Protein AF-A0A8T3M6Y6-F1 (afdb_monomer_lite)

Radius of gyration: 13.02 Å; chains: 1; bounding box: 27×27×30 Å

Structure (mmCIF, N/CA/C/O backbone):
data_AF-A0A8T3M6Y6-F1
#
_entry.id   AF-A0A8T3M6Y6-F1
#
loop_
_atom_site.group_PDB
_atom_site.id
_atom_site.type_symbol
_atom_site.label_atom_id
_atom_site.label_alt_id
_atom_site.label_comp_id
_atom_site.label_asym_id
_atom_site.label_entity_id
_atom_site.label_seq_id
_atom_site.pdbx_PDB_ins_code
_atom_site.Cartn_x
_atom_site.Cartn_y
_atom_site.Cartn_z
_atom_site.occupancy
_atom_site.B_iso_or_equiv
_atom_site.auth_seq_id
_atom_site.auth_comp_id
_atom_site.auth_asym_id
_atom_site.auth_atom_id
_atom_site.pdbx_PDB_model_num
ATOM 1 N N . MET A 1 1 ? -9.488 9.527 -15.953 1.00 49.16 1 MET A N 1
ATOM 2 C CA . MET A 1 1 ? -8.375 9.295 -15.005 1.00 49.16 1 MET A CA 1
ATOM 3 C C . MET A 1 1 ? -8.956 9.371 -13.602 1.00 49.16 1 MET A C 1
ATOM 5 O O . MET A 1 1 ? -9.278 10.463 -13.164 1.00 49.16 1 MET A O 1
ATOM 9 N N . GLY A 1 2 ? -9.232 8.229 -12.969 1.00 70.81 2 GLY A N 1
ATOM 10 C CA . GLY A 1 2 ? -9.822 8.196 -11.624 1.00 70.81 2 GLY A CA 1
ATOM 11 C C . GLY A 1 2 ? -8.742 8.185 -10.546 1.00 70.81 2 GLY A C 1
ATOM 12 O O . GLY A 1 2 ? -7.709 7.543 -10.739 1.00 70.81 2 GLY A O 1
ATOM 13 N N . THR A 1 3 ? -8.973 8.879 -9.437 1.00 87.12 3 THR A N 1
ATOM 14 C CA . THR A 1 3 ? -8.173 8.773 -8.210 1.00 87.12 3 THR A CA 1
ATOM 15 C C . THR A 1 3 ? -8.690 7.623 -7.345 1.00 87.12 3 THR A C 1
ATOM 17 O O . THR A 1 3 ? -9.867 7.268 -7.405 1.00 87.12 3 THR A O 1
ATOM 20 N N . LEU A 1 4 ? -7.803 7.008 -6.563 1.00 94.81 4 LEU A N 1
ATOM 21 C CA . LEU A 1 4 ? -8.181 6.032 -5.542 1.00 94.81 4 LEU A CA 1
ATOM 22 C C . LEU A 1 4 ? -8.610 6.789 -4.280 1.00 94.81 4 LEU A C 1
ATOM 24 O O . LEU A 1 4 ? -7.891 7.687 -3.846 1.00 94.81 4 LEU A O 1
ATOM 28 N N . ARG A 1 5 ? -9.756 6.432 -3.696 1.00 96.69 5 ARG A N 1
ATOM 29 C CA . ARG A 1 5 ? -10.215 6.943 -2.395 1.00 96.69 5 ARG A CA 1
ATOM 30 C C . ARG A 1 5 ? -9.869 5.927 -1.312 1.00 96.69 5 ARG A C 1
ATOM 32 O O . ARG A 1 5 ? -10.094 4.737 -1.512 1.00 96.69 5 ARG A O 1
ATOM 39 N N . ILE A 1 6 ? -9.324 6.403 -0.197 1.00 96.62 6 ILE A N 1
ATOM 40 C CA . ILE A 1 6 ? -8.931 5.579 0.950 1.00 96.62 6 ILE A CA 1
ATOM 41 C C . ILE A 1 6 ? -9.552 6.191 2.198 1.00 96.62 6 ILE A C 1
ATOM 43 O O . ILE A 1 6 ? -9.430 7.396 2.421 1.00 96.62 6 ILE A O 1
ATOM 47 N N . GLU A 1 7 ? -10.205 5.359 2.999 1.00 97.06 7 GLU A N 1
ATOM 48 C CA . GLU A 1 7 ? -10.864 5.763 4.239 1.00 97.06 7 GLU A CA 1
ATOM 49 C C . GLU A 1 7 ? -10.364 4.898 5.386 1.00 97.06 7 GLU A C 1
ATOM 51 O O . GLU A 1 7 ? -10.320 3.673 5.272 1.00 97.06 7 GLU A O 1
ATOM 56 N N . VAL A 1 8 ? -9.959 5.541 6.478 1.00 95.62 8 VAL A N 1
ATOM 57 C CA . VAL A 1 8 ? -9.465 4.875 7.685 1.00 95.62 8 VAL A CA 1
ATOM 58 C C . VAL A 1 8 ? -10.057 5.587 8.893 1.00 95.62 8 VAL A C 1
ATOM 60 O O . VAL A 1 8 ? -9.535 6.606 9.335 1.00 95.62 8 VAL A O 1
ATOM 63 N N . GLY A 1 9 ? -11.165 5.065 9.420 1.00 94.00 9 GLY A N 1
ATOM 64 C CA . GLY A 1 9 ? -11.919 5.762 10.463 1.00 94.00 9 GLY A CA 1
ATOM 65 C C . GLY A 1 9 ? -12.442 7.107 9.951 1.00 94.00 9 GLY A C 1
ATOM 66 O O . GLY A 1 9 ? -13.180 7.148 8.973 1.00 94.00 9 GLY A O 1
ATOM 67 N N . ASP A 1 10 ? -12.043 8.192 10.606 1.00 96.69 10 ASP A N 1
ATOM 68 C CA . ASP A 1 10 ? -12.341 9.586 10.254 1.00 96.69 10 ASP A CA 1
ATOM 69 C C . ASP A 1 10 ? -11.318 10.216 9.286 1.00 96.69 10 ASP A C 1
ATOM 71 O O . ASP A 1 10 ? -11.469 11.366 8.868 1.00 96.69 10 ASP A O 1
ATOM 75 N N . LEU A 1 11 ? -10.276 9.472 8.904 1.00 96.06 11 LEU A N 1
ATOM 76 C CA . LEU A 1 11 ? -9.246 9.931 7.979 1.00 96.06 11 LEU A CA 1
ATOM 77 C C . LEU A 1 11 ? -9.621 9.596 6.533 1.00 96.06 11 LEU A C 1
ATOM 79 O O . LEU A 1 11 ? -9.894 8.442 6.192 1.00 96.06 11 LEU A O 1
ATOM 83 N N . HIS A 1 12 ? -9.551 10.599 5.658 1.00 96.50 12 HIS A N 1
ATOM 84 C CA . HIS A 1 12 ? -9.846 10.461 4.234 1.00 96.50 12 HIS A CA 1
ATOM 85 C C . HIS A 1 12 ? -8.643 10.878 3.390 1.00 96.50 12 HIS A C 1
ATOM 87 O O . HIS A 1 12 ? -8.155 12.004 3.489 1.00 96.50 12 HIS A O 1
ATOM 93 N N . PHE A 1 13 ? -8.202 9.983 2.508 1.00 95.50 13 PHE A N 1
ATOM 94 C CA . PHE A 1 13 ? -7.093 10.221 1.593 1.00 95.50 13 PHE A CA 1
ATOM 95 C C . PHE A 1 13 ? -7.511 9.984 0.144 1.00 95.50 13 PHE A C 1
ATOM 97 O O . PHE A 1 13 ? -8.453 9.246 -0.163 1.00 95.50 13 PHE A O 1
ATOM 104 N N . SER A 1 14 ? -6.750 10.588 -0.764 1.00 96.25 14 SER A N 1
ATOM 105 C CA . SER A 1 14 ? -6.789 10.249 -2.180 1.00 96.25 14 SER A CA 1
ATOM 106 C C . SER A 1 14 ? -5.393 9.878 -2.658 1.00 96.25 14 SER A C 1
ATOM 108 O O . SER A 1 14 ? -4.402 10.444 -2.198 1.00 96.25 14 SER A O 1
ATOM 110 N N . ALA A 1 15 ? -5.317 8.924 -3.577 1.00 95.75 15 ALA A N 1
ATOM 111 C CA . ALA A 1 15 ? -4.067 8.490 -4.176 1.00 95.75 15 ALA A CA 1
ATOM 112 C C . ALA A 1 15 ? -4.160 8.503 -5.703 1.00 95.75 15 ALA A C 1
ATOM 114 O O . ALA A 1 15 ? -5.219 8.283 -6.304 1.00 95.75 15 ALA A O 1
ATOM 115 N N . ARG A 1 16 ? -3.017 8.766 -6.337 1.00 95.19 16 ARG A N 1
ATOM 116 C CA . ARG A 1 16 ? -2.844 8.639 -7.784 1.00 95.19 16 ARG A CA 1
ATOM 117 C C . ARG A 1 16 ? -2.331 7.244 -8.121 1.00 95.19 16 ARG A C 1
ATOM 119 O O . ARG A 1 16 ? -1.553 6.669 -7.366 1.00 95.19 16 ARG A O 1
ATOM 126 N N . TRP A 1 17 ? -2.739 6.731 -9.274 1.00 95.50 17 TRP A N 1
ATOM 127 C CA . TRP A 1 17 ? -2.172 5.502 -9.820 1.00 95.50 17 TRP A CA 1
ATOM 128 C C . TRP A 1 17 ? -0.758 5.761 -10.345 1.00 95.50 17 TRP A C 1
ATOM 130 O O . TRP A 1 17 ? -0.532 6.781 -10.997 1.00 95.50 17 TRP A O 1
ATOM 140 N N . GLU A 1 18 ? 0.167 4.844 -10.070 1.00 95.38 18 GLU A N 1
ATOM 141 C CA . GLU A 1 18 ? 1.561 4.925 -10.515 1.00 95.38 18 GLU A CA 1
ATOM 142 C C . GLU A 1 18 ? 1.705 4.352 -11.937 1.00 95.38 18 GLU A C 1
ATOM 144 O O . GLU A 1 18 ? 1.631 3.132 -12.100 1.00 95.38 18 GLU A O 1
ATOM 149 N N . PRO A 1 19 ? 1.882 5.183 -12.983 1.00 95.12 19 PRO A N 1
ATOM 150 C CA . PRO A 1 19 ? 1.923 4.709 -14.368 1.00 95.12 19 PRO A CA 1
ATOM 151 C C . PRO A 1 19 ? 3.050 3.707 -14.649 1.00 95.12 19 PRO A C 1
ATOM 153 O O . PRO A 1 19 ? 2.915 2.915 -15.581 1.00 95.12 19 PRO A O 1
ATOM 156 N N . ALA A 1 20 ? 4.124 3.695 -13.850 1.00 95.56 20 ALA A N 1
ATOM 157 C CA . ALA A 1 20 ? 5.193 2.703 -13.957 1.00 95.56 20 ALA A CA 1
ATOM 158 C C . ALA A 1 20 ? 4.808 1.296 -13.441 1.00 95.56 20 ALA A C 1
ATOM 160 O O . ALA A 1 20 ? 5.599 0.366 -13.589 1.00 95.56 20 ALA A O 1
ATOM 161 N N . ALA A 1 21 ? 3.614 1.116 -12.858 1.00 95.62 21 ALA A N 1
ATOM 162 C CA . ALA A 1 21 ? 3.146 -0.155 -12.294 1.00 95.62 21 ALA A CA 1
ATOM 163 C C . ALA A 1 21 ? 1.775 -0.616 -12.854 1.00 95.62 21 ALA A C 1
ATOM 165 O O . ALA A 1 21 ? 0.807 -0.775 -12.101 1.00 95.62 21 ALA A O 1
ATOM 1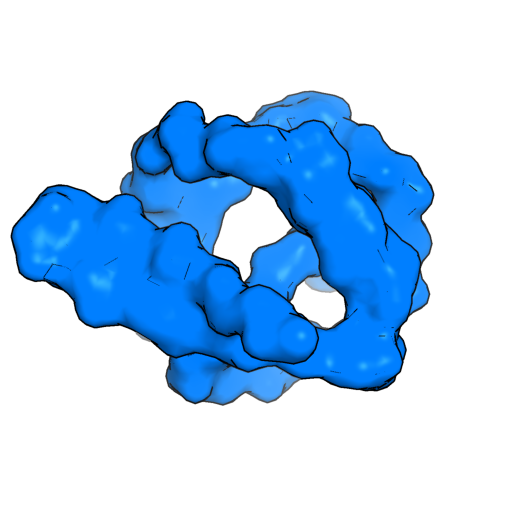66 N N . PRO A 1 22 ? 1.635 -0.813 -14.181 1.00 95.44 22 PRO A N 1
ATOM 167 C CA . PRO A 1 22 ? 0.343 -1.085 -14.813 1.00 95.44 22 PRO A CA 1
ATOM 168 C C . PRO A 1 22 ? -0.293 -2.417 -14.391 1.00 95.44 22 PRO A C 1
ATOM 170 O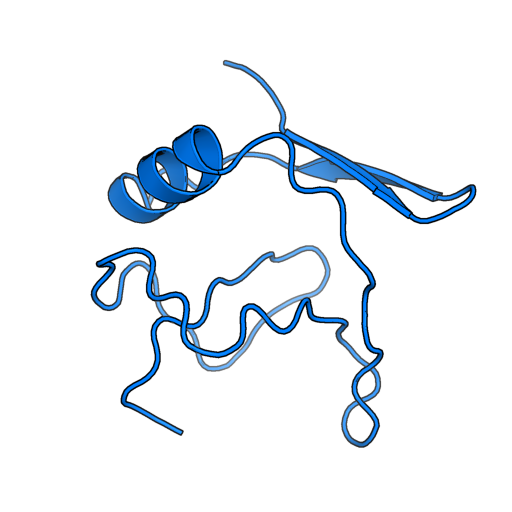 O . PRO A 1 22 ? -1.516 -2.473 -14.240 1.00 95.44 22 PRO A O 1
ATOM 173 N N . ARG A 1 23 ? 0.495 -3.481 -14.170 1.00 95.44 23 ARG A N 1
ATOM 174 C CA . ARG A 1 23 ? -0.042 -4.787 -13.741 1.00 95.44 23 ARG A CA 1
ATOM 175 C C . ARG A 1 23 ? -0.541 -4.715 -12.303 1.00 95.44 23 ARG A C 1
ATOM 177 O O . ARG A 1 23 ? -1.611 -5.229 -11.987 1.00 95.44 23 ARG A O 1
ATOM 184 N N . THR A 1 24 ? 0.197 -4.006 -11.459 1.00 95.06 24 THR A N 1
ATOM 185 C CA . THR A 1 24 ? -0.169 -3.735 -10.068 1.00 95.06 24 THR A CA 1
ATOM 186 C C . THR A 1 24 ? -1.461 -2.928 -9.978 1.00 95.06 24 THR A C 1
ATOM 188 O O . THR A 1 24 ? -2.352 -3.278 -9.204 1.00 95.06 24 THR A O 1
ATOM 191 N N . ILE A 1 25 ? -1.608 -1.883 -10.804 1.00 95.19 25 ILE A N 1
ATOM 192 C CA . ILE A 1 25 ? -2.844 -1.090 -10.876 1.00 95.19 25 ILE A CA 1
ATOM 193 C C . ILE A 1 25 ? -4.040 -1.980 -11.224 1.00 95.19 25 ILE A C 1
ATOM 195 O O . ILE A 1 25 ? -5.080 -1.889 -10.571 1.00 95.19 25 ILE A O 1
ATOM 199 N N . ASP A 1 26 ? -3.913 -2.819 -12.252 1.00 94.44 26 ASP A N 1
ATOM 200 C CA . ASP A 1 26 ? -4.996 -3.695 -12.701 1.00 94.44 26 ASP A CA 1
ATOM 201 C C . ASP A 1 26 ? -5.393 -4.715 -11.623 1.00 94.44 26 ASP A C 1
ATOM 203 O O . ASP A 1 26 ? -6.578 -4.864 -11.318 1.00 94.44 26 ASP A O 1
ATOM 207 N N . ALA A 1 27 ? -4.414 -5.339 -10.963 1.00 94.00 27 ALA A N 1
ATOM 208 C CA . ALA A 1 27 ? -4.665 -6.254 -9.854 1.00 94.00 27 ALA A CA 1
ATOM 209 C C . ALA A 1 27 ? -5.397 -5.570 -8.689 1.00 94.00 27 ALA A C 1
ATOM 211 O O . ALA A 1 27 ? -6.428 -6.072 -8.240 1.00 94.00 27 ALA A O 1
ATOM 212 N N . ILE A 1 28 ? -4.932 -4.395 -8.243 1.00 93.69 28 ILE A N 1
ATOM 213 C CA . ILE A 1 28 ? -5.591 -3.648 -7.161 1.00 93.69 28 ILE A CA 1
ATOM 214 C C . ILE A 1 28 ? -7.016 -3.268 -7.568 1.00 93.69 28 ILE A C 1
ATOM 216 O O . ILE A 1 28 ? -7.937 -3.434 -6.776 1.00 93.69 28 ILE A O 1
ATOM 220 N N . ARG A 1 29 ? -7.239 -2.813 -8.807 1.00 93.62 29 ARG A N 1
ATOM 221 C CA . ARG A 1 29 ? -8.585 -2.456 -9.285 1.00 93.62 29 ARG A CA 1
ATOM 222 C C . ARG A 1 29 ? -9.565 -3.622 -9.246 1.00 93.62 29 ARG A C 1
ATOM 224 O O . ARG A 1 29 ? -10.723 -3.397 -8.918 1.00 93.62 29 ARG A O 1
ATOM 231 N N . ARG A 1 30 ? -9.113 -4.843 -9.541 1.00 93.00 30 ARG A N 1
ATOM 232 C CA . ARG A 1 30 ? -9.938 -6.061 -9.441 1.00 93.00 30 ARG A CA 1
ATOM 233 C C . ARG A 1 30 ? -10.266 -6.439 -7.996 1.00 93.00 30 ARG A C 1
ATOM 235 O O . ARG A 1 30 ? -11.253 -7.127 -7.770 1.00 93.00 30 ARG A O 1
ATOM 242 N N . MET A 1 31 ? -9.444 -6.008 -7.040 1.00 92.00 31 MET A N 1
ATOM 243 C CA . MET A 1 31 ? -9.668 -6.233 -5.610 1.00 92.00 31 MET A CA 1
ATOM 244 C C . MET A 1 31 ? -10.588 -5.185 -4.975 1.00 92.00 31 MET A C 1
ATOM 246 O O . MET A 1 31 ? -11.069 -5.408 -3.868 1.00 92.00 31 MET A O 1
ATOM 250 N N . LEU A 1 32 ? -10.808 -4.035 -5.621 1.00 94.06 32 LEU A N 1
ATOM 251 C CA . LEU A 1 32 ? -11.654 -2.983 -5.063 1.00 94.06 32 LEU A CA 1
ATOM 252 C C . LEU A 1 32 ? -13.146 -3.374 -5.088 1.00 94.06 32 LEU A C 1
ATOM 254 O O . LEU A 1 32 ? -13.604 -3.949 -6.077 1.00 94.06 32 LEU A O 1
ATOM 258 N N . PRO A 1 33 ? -13.928 -2.975 -4.065 1.00 95.56 33 PRO A N 1
ATOM 259 C CA . PRO A 1 33 ? -13.494 -2.278 -2.850 1.00 95.56 33 PRO A CA 1
ATOM 260 C C . PRO A 1 33 ? -12.789 -3.221 -1.860 1.00 95.56 33 PRO A C 1
ATOM 262 O O . PRO A 1 33 ? -13.237 -4.338 -1.625 1.00 95.56 33 PRO A O 1
ATOM 265 N N . ILE A 1 34 ? -11.706 -2.740 -1.242 1.00 94.31 34 ILE A N 1
ATOM 266 C CA . ILE A 1 34 ? -11.025 -3.448 -0.150 1.00 94.31 34 ILE A CA 1
ATOM 267 C C . ILE A 1 34 ? -11.558 -2.887 1.170 1.00 94.31 34 ILE A C 1
ATOM 269 O O . ILE A 1 34 ? -11.279 -1.737 1.499 1.00 94.31 34 ILE A O 1
ATOM 273 N N . ASP A 1 35 ? -12.290 -3.708 1.919 1.00 95.12 35 ASP A N 1
ATOM 274 C CA . ASP A 1 35 ? -12.727 -3.421 3.289 1.00 95.12 35 ASP A CA 1
ATOM 275 C C . ASP A 1 35 ? -12.001 -4.373 4.248 1.00 95.12 35 ASP A C 1
ATOM 277 O O . ASP A 1 35 ? -12.180 -5.593 4.194 1.00 95.12 35 ASP A O 1
ATOM 281 N N . SE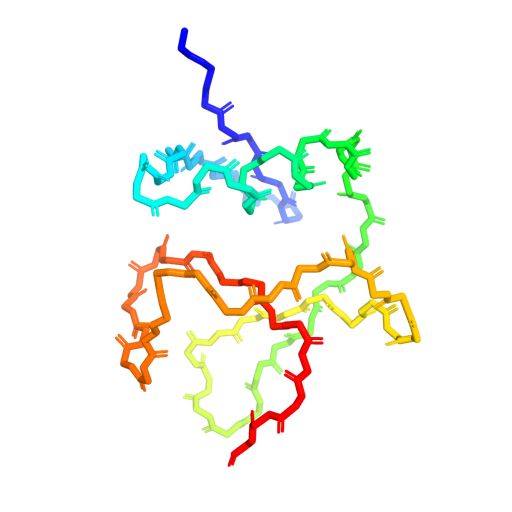R A 1 36 ? -11.082 -3.836 5.054 1.00 94.56 36 SER A N 1
ATOM 282 C CA . SER A 1 36 ? -10.235 -4.635 5.941 1.00 94.56 36 SER A CA 1
ATOM 283 C C . SER A 1 36 ? -9.631 -3.805 7.074 1.00 94.56 36 SER A C 1
ATOM 285 O O . SER A 1 36 ? -9.754 -2.583 7.129 1.00 94.56 36 SER A O 1
ATOM 287 N N . ARG A 1 37 ? -8.939 -4.484 7.993 1.00 93.38 37 ARG A N 1
ATOM 288 C CA . ARG A 1 37 ? -8.260 -3.866 9.136 1.00 93.38 37 ARG A CA 1
ATOM 289 C C . ARG A 1 37 ? -6.790 -3.603 8.833 1.00 93.38 37 ARG A C 1
ATOM 291 O O . ARG A 1 37 ? -6.061 -4.509 8.429 1.00 93.38 37 ARG A O 1
ATOM 298 N N . LEU A 1 38 ? -6.358 -2.375 9.106 1.00 93.69 38 LEU A N 1
ATOM 299 C CA . LEU A 1 38 ? -4.956 -1.976 9.063 1.00 93.69 38 LEU A CA 1
ATOM 300 C C . LEU A 1 38 ? -4.231 -2.374 10.351 1.00 93.69 38 LEU A C 1
ATOM 302 O O . LEU A 1 38 ? -4.770 -2.259 11.452 1.00 93.69 38 LEU A O 1
ATOM 306 N N . ILE A 1 39 ? -2.983 -2.804 10.207 1.00 93.19 39 ILE A N 1
ATOM 307 C CA . ILE A 1 39 ? -2.059 -3.071 11.309 1.00 93.19 39 ILE A CA 1
ATOM 308 C C . ILE A 1 39 ? -0.921 -2.062 11.222 1.00 93.19 39 ILE A C 1
ATOM 310 O O . ILE A 1 39 ? -0.315 -1.901 10.165 1.00 93.19 39 ILE A O 1
ATOM 314 N N . HIS A 1 40 ? -0.619 -1.400 12.335 1.00 93.19 40 HIS A N 1
ATOM 315 C CA . HIS A 1 40 ? 0.502 -0.472 12.429 1.00 93.19 40 HIS A CA 1
ATOM 316 C C . HIS A 1 40 ? 1.827 -1.217 12.610 1.00 93.19 40 HIS A C 1
ATOM 318 O O . HIS A 1 40 ? 1.940 -2.107 13.460 1.00 93.19 40 HIS A O 1
ATOM 324 N N . CYS A 1 41 ? 2.849 -0.831 11.846 1.00 90.12 41 CYS A N 1
ATOM 325 C CA . CYS A 1 41 ? 4.192 -1.376 12.000 1.00 90.12 41 CYS A CA 1
ATOM 326 C C . CYS A 1 41 ? 4.739 -1.049 13.398 1.00 90.12 41 CYS A C 1
ATOM 328 O O . CYS A 1 41 ? 4.687 0.094 13.848 1.00 90.12 41 CYS A O 1
ATOM 330 N N . ARG A 1 42 ? 5.276 -2.055 14.100 1.00 88.69 42 ARG A N 1
ATOM 331 C CA . ARG A 1 42 ? 5.751 -1.894 15.488 1.00 88.69 42 ARG A CA 1
ATOM 332 C C . ARG A 1 42 ? 7.174 -1.357 15.609 1.00 88.69 42 ARG A C 1
ATOM 334 O O . ARG A 1 42 ? 7.501 -0.802 16.648 1.00 88.69 42 ARG A O 1
ATOM 341 N N . TRP A 1 43 ? 8.026 -1.599 14.614 1.00 82.88 43 TRP A N 1
ATOM 342 C CA . TRP A 1 43 ? 9.456 -1.280 14.708 1.00 82.88 43 TRP A CA 1
ATOM 343 C C . TRP A 1 43 ? 9.783 0.072 14.094 1.00 82.88 43 TRP A C 1
ATOM 345 O O . TRP A 1 43 ? 10.276 0.943 14.795 1.00 82.88 43 TRP A O 1
ATOM 355 N N . THR A 1 44 ? 9.475 0.260 12.809 1.00 80.19 44 THR A N 1
ATOM 356 C CA . THR A 1 44 ? 9.710 1.548 12.141 1.00 80.19 44 THR A CA 1
ATOM 357 C C . THR A 1 44 ? 8.705 2.598 12.602 1.00 80.19 44 THR A C 1
ATOM 359 O O . THR A 1 44 ? 9.051 3.755 12.774 1.00 80.19 44 THR A O 1
ATOM 362 N N . GLY A 1 45 ? 7.448 2.191 12.813 1.00 83.69 45 GLY A N 1
ATOM 363 C CA . GLY A 1 45 ? 6.336 3.100 13.088 1.00 83.69 45 GLY A CA 1
ATOM 364 C C . GLY A 1 45 ? 5.883 3.928 11.877 1.00 83.69 45 GLY A C 1
ATOM 365 O O . GLY A 1 45 ? 4.921 4.675 11.981 1.00 83.69 45 GLY A O 1
ATOM 366 N N . GLU A 1 46 ? 6.530 3.778 10.721 1.00 88.00 46 GLU A N 1
ATOM 367 C CA . GLU A 1 46 ? 6.346 4.649 9.550 1.00 88.00 46 GLU A CA 1
ATOM 368 C C . GLU A 1 46 ? 5.369 4.082 8.508 1.00 88.00 46 GLU A C 1
ATOM 370 O O . GLU A 1 46 ? 5.282 4.575 7.385 1.00 88.00 46 GLU A O 1
ATOM 375 N N . SER A 1 47 ? 4.656 2.996 8.817 1.00 91.00 47 SER A N 1
ATOM 376 C CA . SER A 1 47 ? 3.760 2.338 7.860 1.00 91.00 47 SER A CA 1
ATOM 377 C C . SER A 1 47 ? 2.638 1.561 8.536 1.00 91.00 47 SER A C 1
ATOM 379 O O . SER A 1 47 ? 2.719 1.169 9.703 1.00 91.00 47 SER A O 1
ATOM 381 N N . THR A 1 48 ? 1.593 1.305 7.756 1.00 93.25 48 THR A N 1
ATOM 382 C CA . THR A 1 48 ? 0.506 0.389 8.099 1.00 93.25 48 THR A CA 1
ATOM 383 C C . THR A 1 48 ? 0.323 -0.609 6.959 1.00 93.25 48 THR A C 1
ATOM 385 O O . THR A 1 48 ? 0.648 -0.301 5.812 1.00 93.25 48 THR A O 1
ATOM 388 N N . TRP A 1 49 ? -0.176 -1.810 7.253 1.00 92.88 49 TRP A N 1
ATOM 389 C CA . TRP A 1 49 ? -0.459 -2.812 6.223 1.00 92.88 49 TRP A CA 1
ATOM 390 C C . TRP A 1 49 ? -1.797 -3.512 6.433 1.00 92.88 49 TRP A C 1
ATOM 392 O O . TRP A 1 49 ? -2.354 -3.502 7.532 1.00 92.88 49 TRP A O 1
ATOM 402 N N . ILE A 1 50 ? -2.278 -4.182 5.386 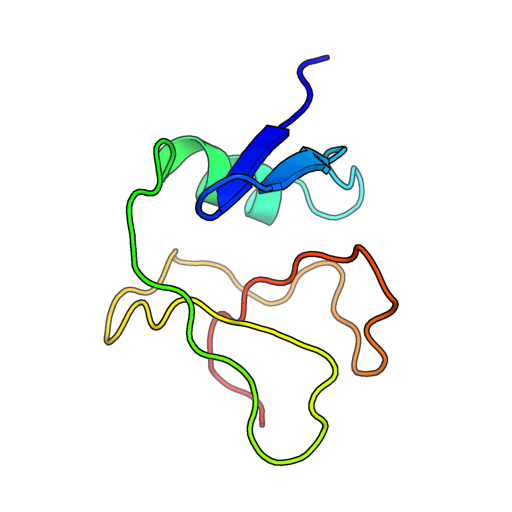1.00 94.00 50 ILE A N 1
ATOM 403 C CA . ILE A 1 50 ? -3.400 -5.123 5.443 1.00 94.00 50 ILE A CA 1
ATOM 404 C C . ILE A 1 50 ? -2.831 -6.533 5.235 1.00 94.00 50 ILE A C 1
ATOM 406 O O . ILE A 1 50 ? -2.243 -6.791 4.181 1.00 94.00 50 ILE A O 1
ATOM 410 N N . PRO A 1 51 ? -2.975 -7.459 6.200 1.00 90.31 51 PRO A N 1
ATOM 411 C CA . PRO A 1 51 ? -2.539 -8.833 6.004 1.00 90.31 51 PRO A CA 1
ATOM 412 C C . PRO A 1 51 ? -3.548 -9.570 5.117 1.00 90.31 51 PRO A C 1
ATOM 414 O O . PRO A 1 51 ? -4.636 -9.932 5.557 1.00 90.31 51 PRO A O 1
ATOM 417 N N . PHE A 1 52 ? -3.175 -9.835 3.868 1.00 88.00 52 PHE A N 1
ATOM 418 C CA . PHE A 1 52 ? -3.995 -10.633 2.949 1.00 88.00 52 PHE A CA 1
ATOM 419 C C . PHE A 1 52 ? -3.858 -12.157 3.165 1.00 88.00 52 PHE A C 1
ATOM 421 O O . PHE A 1 52 ? -4.462 -12.944 2.440 1.00 88.00 52 PHE A O 1
ATOM 428 N N . GLY A 1 53 ? -3.084 -12.594 4.166 1.00 85.50 53 GLY A N 1
ATOM 429 C CA . GLY A 1 53 ? -2.879 -14.013 4.473 1.00 85.50 53 GLY A CA 1
ATOM 430 C C . GLY A 1 53 ? -2.244 -14.771 3.304 1.00 85.50 53 GLY A C 1
ATOM 431 O O . GLY A 1 53 ? -1.203 -14.367 2.780 1.00 85.50 53 GLY A O 1
ATOM 432 N N . ASP A 1 54 ? -2.887 -15.858 2.877 1.00 83.50 54 ASP A N 1
ATOM 433 C CA . ASP A 1 54 ? -2.430 -16.705 1.766 1.00 83.50 54 ASP A CA 1
ATOM 434 C C . ASP A 1 54 ? -2.852 -16.193 0.387 1.00 83.50 54 ASP A C 1
ATOM 436 O O . ASP A 1 54 ? -2.437 -16.741 -0.634 1.00 83.50 54 ASP A O 1
ATOM 440 N N . PHE A 1 55 ? -3.646 -15.121 0.324 1.00 85.06 55 PHE A N 1
ATOM 441 C CA . PHE A 1 55 ? -4.008 -14.524 -0.951 1.00 85.06 55 PHE A CA 1
ATOM 442 C C . PHE A 1 55 ? -2.752 -14.019 -1.665 1.00 85.06 55 PHE A C 1
ATOM 444 O O . PHE A 1 55 ? -1.912 -13.310 -1.098 1.00 85.06 55 PHE A O 1
ATOM 451 N N . ARG A 1 56 ? -2.619 -14.405 -2.932 1.00 83.12 56 ARG A N 1
ATOM 452 C CA . ARG A 1 56 ? -1.573 -13.929 -3.832 1.00 83.12 56 ARG A CA 1
ATOM 453 C C . 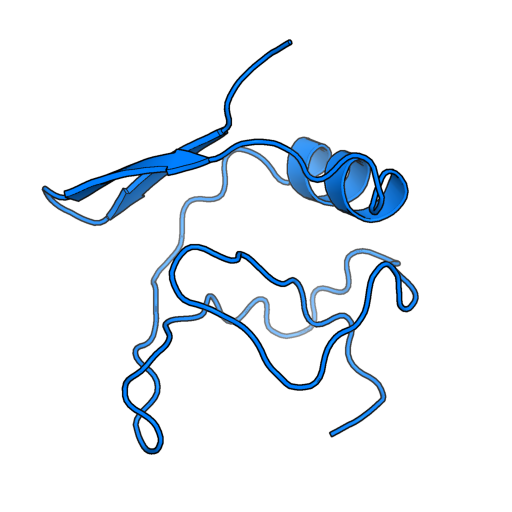ARG A 1 56 ? -2.260 -13.317 -5.048 1.00 83.12 56 ARG A C 1
ATOM 455 O O . ARG A 1 56 ? -2.983 -14.032 -5.736 1.00 83.12 56 ARG A O 1
ATOM 462 N N . PRO A 1 57 ? -2.021 -12.034 -5.359 1.00 80.00 57 PRO A N 1
ATOM 463 C CA . PRO A 1 57 ? -2.646 -11.372 -6.505 1.00 80.00 57 PRO A CA 1
ATOM 464 C C . PRO A 1 57 ? -2.109 -11.860 -7.866 1.00 80.00 57 PRO A C 1
ATOM 466 O O . PRO A 1 57 ? -2.493 -11.314 -8.895 1.00 80.00 57 PRO A O 1
ATOM 469 N N . GLY A 1 58 ? -1.210 -12.855 -7.890 1.00 84.00 58 GLY A N 1
ATOM 470 C CA . GLY A 1 58 ? -0.551 -13.322 -9.114 1.00 84.00 58 GLY A CA 1
ATOM 471 C C . GLY A 1 58 ? 0.387 -12.277 -9.725 1.00 84.00 58 GLY A C 1
ATOM 472 O O . GLY A 1 58 ? 0.542 -12.229 -10.942 1.00 84.00 58 GLY A O 1
ATOM 473 N N . LEU A 1 59 ? 0.960 -11.404 -8.890 1.00 87.75 59 LEU A N 1
ATOM 474 C CA . LEU A 1 59 ? 1.899 -10.366 -9.307 1.00 87.75 59 LEU A CA 1
ATOM 475 C C . LEU A 1 59 ? 3.341 -10.825 -9.091 1.00 87.75 59 LEU A C 1
ATOM 477 O O . LEU A 1 59 ? 3.677 -11.337 -8.028 1.00 87.75 59 LEU A O 1
ATOM 481 N N . GLU A 1 60 ? 4.182 -10.554 -10.082 1.00 88.69 60 GLU A N 1
ATOM 482 C CA . GLU A 1 60 ? 5.640 -10.514 -9.935 1.00 88.69 60 GLU A CA 1
ATOM 483 C C . GLU A 1 60 ? 6.083 -9.112 -9.485 1.00 88.69 60 GLU A C 1
ATOM 485 O O . GLU A 1 60 ? 5.275 -8.179 -9.436 1.00 88.69 60 GLU A O 1
ATOM 490 N N . TYR A 1 61 ? 7.376 -8.924 -9.210 1.00 89.81 61 TYR A N 1
ATOM 491 C CA . TYR A 1 61 ? 7.916 -7.598 -8.894 1.00 89.81 61 TYR A CA 1
ATOM 492 C C . TYR A 1 61 ? 7.682 -6.590 -10.034 1.00 89.81 61 TYR A C 1
ATOM 494 O O . TYR A 1 61 ? 7.919 -6.865 -11.215 1.00 89.81 61 TYR A O 1
ATOM 502 N N . GLU A 1 62 ? 7.237 -5.389 -9.670 1.00 93.81 62 GLU A N 1
ATOM 503 C CA . GLU A 1 62 ? 6.982 -4.274 -10.581 1.00 93.81 62 GLU A CA 1
ATOM 504 C C . GLU A 1 62 ? 7.204 -2.955 -9.833 1.00 93.81 62 GLU A C 1
ATOM 506 O O . GLU A 1 62 ? 6.703 -2.798 -8.724 1.00 93.81 62 GLU A O 1
ATOM 511 N N . ASN A 1 63 ? 7.981 -2.031 -10.415 1.00 93.56 63 ASN A N 1
ATOM 512 C CA . ASN A 1 63 ? 8.357 -0.753 -9.788 1.00 93.56 63 ASN A CA 1
ATOM 513 C C . ASN A 1 63 ? 8.828 -0.899 -8.316 1.00 93.56 63 ASN A C 1
ATOM 515 O O . ASN A 1 63 ? 8.373 -0.182 -7.425 1.00 93.56 63 ASN A O 1
ATOM 519 N N . HIS A 1 64 ? 9.689 -1.889 -8.052 1.00 91.19 64 HIS A N 1
ATOM 520 C CA . HIS A 1 64 ? 10.103 -2.259 -6.697 1.00 91.19 64 HIS A CA 1
ATOM 521 C C . HIS A 1 64 ? 11.041 -1.214 -6.073 1.00 91.19 64 HIS A C 1
ATOM 523 O O . HIS A 1 64 ? 11.859 -0.600 -6.754 1.00 91.19 64 HIS A O 1
ATOM 529 N N . THR A 1 65 ? 10.952 -1.046 -4.754 1.00 90.56 65 THR A N 1
ATOM 530 C CA . THR A 1 65 ? 11.839 -0.176 -3.974 1.00 90.56 65 THR A CA 1
ATOM 531 C C . THR A 1 65 ? 12.073 -0.766 -2.587 1.00 90.56 65 THR A C 1
ATOM 533 O O . THR A 1 65 ? 11.160 -1.345 -2.000 1.00 90.56 65 THR A O 1
ATOM 536 N N . SER A 1 66 ? 13.282 -0.579 -2.055 1.00 89.56 66 SER A N 1
ATOM 537 C CA . SER A 1 66 ? 13.626 -0.871 -0.653 1.00 89.56 66 SER A CA 1
ATOM 538 C C . SER A 1 66 ? 13.577 0.377 0.238 1.00 89.56 66 SER A C 1
ATOM 540 O O . SER A 1 66 ? 13.853 0.301 1.432 1.00 89.56 66 SER A O 1
ATOM 542 N N . HIS A 1 67 ? 13.236 1.534 -0.337 1.00 90.19 67 HIS A N 1
ATOM 543 C CA . HIS A 1 67 ? 13.196 2.831 0.336 1.00 90.19 67 HIS A CA 1
ATOM 544 C C . HIS A 1 67 ? 11.836 3.506 0.091 1.00 90.19 67 HIS A C 1
ATOM 546 O O . HIS A 1 67 ? 11.751 4.434 -0.719 1.00 90.19 67 HIS A O 1
ATOM 552 N N . PRO A 1 68 ? 10.749 3.010 0.714 1.00 90.00 68 PRO A N 1
ATOM 553 C CA . PRO A 1 68 ? 9.436 3.624 0.578 1.00 90.00 68 PRO A CA 1
ATOM 554 C C . PRO A 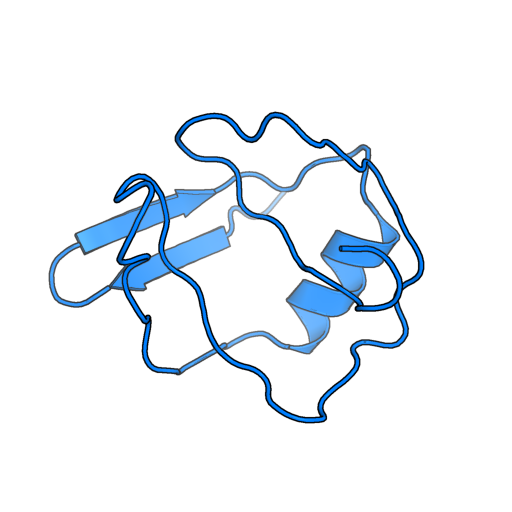1 68 ? 9.417 5.021 1.215 1.00 90.00 68 PRO A C 1
ATOM 556 O O . PRO A 1 68 ? 10.037 5.257 2.250 1.00 90.00 68 PRO A O 1
ATOM 559 N N . ALA A 1 69 ? 8.686 5.943 0.597 1.00 92.00 69 ALA A N 1
ATOM 560 C CA . ALA A 1 69 ? 8.517 7.319 1.055 1.00 92.00 69 ALA A CA 1
ATOM 561 C C . ALA A 1 69 ? 7.083 7.580 1.561 1.00 92.00 69 ALA A C 1
ATOM 563 O O . ALA A 1 69 ? 6.149 6.882 1.147 1.00 92.00 69 ALA A O 1
ATOM 564 N N . PRO A 1 70 ? 6.865 8.609 2.405 1.00 92.56 70 PRO A N 1
ATOM 565 C CA . PRO A 1 70 ? 5.530 8.973 2.874 1.00 92.56 70 PRO A CA 1
ATOM 566 C C . PRO A 1 70 ? 4.524 9.152 1.728 1.00 92.56 70 PRO A C 1
ATOM 568 O O . PRO A 1 70 ? 4.799 9.824 0.733 1.00 92.56 70 PRO A O 1
ATOM 571 N N . GLY A 1 71 ? 3.343 8.547 1.876 1.00 92.88 71 GLY A N 1
ATOM 572 C CA . GLY A 1 71 ? 2.269 8.585 0.878 1.00 92.88 71 GLY A CA 1
ATOM 573 C C . GLY A 1 71 ? 2.376 7.535 -0.233 1.00 92.88 71 GLY A C 1
ATOM 574 O O . GLY A 1 71 ? 1.475 7.455 -1.069 1.00 92.88 71 GLY A O 1
ATOM 575 N N . GLN A 1 72 ? 3.431 6.715 -0.253 1.00 94.50 72 GLN A N 1
ATOM 576 C CA . GLN A 1 72 ? 3.508 5.575 -1.161 1.00 94.50 72 GLN A CA 1
ATOM 577 C C . GLN A 1 72 ? 2.669 4.399 -0.654 1.00 94.50 72 GLN A C 1
ATOM 579 O O . GLN A 1 72 ? 2.631 4.094 0.536 1.00 94.50 72 GLN A O 1
ATOM 584 N N . LEU A 1 73 ? 2.013 3.722 -1.594 1.00 94.19 73 LEU A N 1
ATOM 585 C CA . LEU A 1 73 ? 1.289 2.477 -1.372 1.00 94.19 73 LEU A CA 1
ATOM 586 C C . LEU A 1 73 ? 2.043 1.374 -2.104 1.00 94.19 73 LEU A C 1
ATOM 588 O O . LEU A 1 73 ? 2.292 1.492 -3.303 1.00 94.19 73 LEU A O 1
ATOM 592 N N . ALA A 1 74 ? 2.393 0.313 -1.387 1.00 93.25 74 ALA A N 1
ATOM 593 C CA . ALA A 1 74 ? 3.099 -0.831 -1.942 1.00 93.25 74 ALA A CA 1
ATOM 594 C C . ALA A 1 74 ? 2.279 -2.106 -1.733 1.00 93.25 74 ALA A C 1
ATOM 596 O O . ALA A 1 74 ? 1.633 -2.280 -0.698 1.00 93.25 74 ALA A O 1
ATOM 597 N N . ILE A 1 75 ? 2.330 -3.008 -2.712 1.00 91.62 75 ILE A N 1
ATOM 598 C CA . ILE A 1 75 ? 1.842 -4.377 -2.569 1.00 91.62 75 ILE A CA 1
ATOM 599 C C . ILE A 1 75 ? 3.048 -5.304 -2.500 1.00 91.62 75 ILE A C 1
ATOM 601 O O . ILE A 1 75 ? 3.954 -5.220 -3.327 1.00 91.62 75 ILE A O 1
ATOM 605 N N . TYR A 1 76 ? 3.072 -6.172 -1.496 1.00 89.44 76 TYR A N 1
ATOM 606 C CA . TYR A 1 76 ? 4.126 -7.163 -1.349 1.00 89.44 76 TYR A CA 1
ATOM 607 C C . TYR A 1 76 ? 3.633 -8.512 -1.895 1.00 89.44 76 TYR A C 1
ATOM 609 O O . TYR A 1 76 ? 2.755 -9.119 -1.278 1.00 89.44 76 TYR A O 1
ATOM 617 N N . PRO A 1 77 ? 4.150 -8.991 -3.045 1.00 85.31 77 PRO A N 1
ATOM 618 C CA . PRO A 1 77 ? 3.714 -10.256 -3.639 1.00 85.31 77 PRO A CA 1
ATOM 619 C C . PRO A 1 77 ? 4.299 -11.501 -2.945 1.00 85.31 77 PRO A C 1
ATOM 621 O O . PRO A 1 77 ? 3.853 -12.616 -3.219 1.00 85.31 77 PRO A O 1
ATOM 624 N N . GLY A 1 78 ? 5.259 -11.332 -2.026 1.00 80.06 78 GLY A N 1
ATOM 625 C CA . GLY A 1 78 ? 6.051 -12.421 -1.448 1.00 80.06 78 GLY A CA 1
ATOM 626 C C . GLY A 1 78 ? 7.407 -12.600 -2.144 1.00 80.06 78 GLY A C 1
ATOM 627 O O . GLY A 1 78 ? 7.724 -11.893 -3.097 1.00 80.06 78 GLY A O 1
ATOM 628 N N . GLY A 1 79 ? 8.214 -13.550 -1.661 1.00 72.50 79 GLY A N 1
ATOM 629 C CA . GLY A 1 79 ? 9.409 -14.066 -2.350 1.00 72.50 79 GLY A CA 1
ATOM 630 C C . GLY A 1 79 ? 10.770 -13.503 -1.917 1.00 72.50 79 GLY A C 1
ATOM 631 O O . GLY A 1 79 ? 11.746 -14.245 -1.957 1.00 72.50 79 GLY A O 1
ATOM 632 N N . ILE A 1 80 ? 10.858 -12.252 -1.459 1.00 63.34 80 ILE A N 1
ATOM 633 C CA . ILE A 1 80 ? 12.121 -11.612 -1.048 1.00 63.34 80 ILE A CA 1
ATOM 634 C C . ILE A 1 80 ? 11.856 -10.796 0.219 1.00 63.34 80 ILE A C 1
ATOM 636 O O . ILE A 1 80 ? 10.954 -9.960 0.222 1.00 63.34 80 ILE A O 1
ATOM 640 N N . SER A 1 81 ? 12.638 -11.039 1.274 1.00 60.62 81 SER A N 1
ATOM 641 C CA . SER A 1 81 ? 12.604 -10.294 2.540 1.00 60.62 81 SER A CA 1
ATOM 642 C C . SER A 1 81 ? 13.959 -9.697 2.869 1.00 60.62 81 SER A C 1
ATOM 644 O O . SER A 1 81 ? 14.978 -10.286 2.449 1.00 60.62 81 SER A O 1
#

Secondary structure (DSSP, 8-state):
-PPEEEEETTEEEEE---TT-HHHHHHHHHH-S-----EE-SSS-S-EE---TT---S----S--SS--TT------SS--

pLDDT: mean 90.02, std 8.32, range [49.16, 97.06]

Sequence (81 aa):
MGTLRIEVGDLHFSARWEPAAPRTIDAIRRMLPIDSRLIHCRWTGESTWIPFGDFRPGLEYENHTSHPAPGQLAIYPGGIS

Foldseek 3Di:
DDWDWDDDPPDIDTHDDDPQFVVVVVLVVVCPPDDADWDQDDPPSQDIDGCPDPDASPDDDTPDDPDDDPPDDDDDRDDDD